Protein AF-A0A523HA60-F1 (afdb_monomer_lite)

Foldseek 3Di:
DDPDPPDPDPPDDDDLVVLVVVLVVQLQVQLVVCCVPVVDHSVVSNVVSCCQCPPVHPNSRDDDDPVVVVVVVCVVVVVVVVVVVVVDDVVVCVVCVVVVVVVVCVVVVVVVVVVVVVVVD

Sequence (121 aa):
MTWPTYIPLWPLSFSPTLWFALTLVIAVLLGEGLVRYLKLPRIVGYFCTGLLLGPAGLGMIPELPAVEWRLVVELALGILLFELGCKVNLRWLKANPWIAYTSLLEAGATFAALFGLLMWF

Radius of gyration: 22.1 Å; chains: 1; bounding box: 37×36×73 Å

pLDDT: mean 88.26, std 10.16, range [45.91, 97.88]

Secondary structure (DSSP, 8-state):
----TTSPPSS----HHHHHHHHHHHHHHHHHHHHHHH---HHHHHHHHHHHHSTTTT--S----HHHHHHHHHHHHHHHHHHHHHHS-HHHHHH-HHHHHHHHHHHHHHHHHHHHHHHH-

Structure (mmCIF, N/CA/C/O backbone):
data_AF-A0A523HA60-F1
#
_entry.id   AF-A0A523HA60-F1
#
loop_
_atom_site.group_PDB
_atom_site.id
_atom_site.type_symbol
_atom_site.label_atom_id
_atom_site.label_alt_id
_atom_site.label_comp_id
_atom_site.label_asym_id
_atom_site.label_entity_id
_atom_site.label_seq_id
_atom_site.pdbx_PDB_ins_code
_atom_site.Cartn_x
_atom_site.Cartn_y
_atom_site.Cartn_z
_atom_site.occupancy
_atom_site.B_iso_or_equiv
_atom_site.auth_seq_id
_atom_site.auth_comp_id
_atom_site.auth_asym_id
_atom_site.auth_atom_id
_atom_site.pdbx_PDB_model_num
ATOM 1 N N . MET A 1 1 ? 9.403 20.032 -51.380 1.00 45.91 1 MET A N 1
ATOM 2 C CA . MET A 1 1 ? 8.498 19.009 -50.815 1.00 45.91 1 MET A CA 1
ATOM 3 C C . MET A 1 1 ? 8.944 18.736 -49.390 1.00 45.91 1 MET A C 1
ATOM 5 O O . MET A 1 1 ? 9.912 18.017 -49.184 1.00 45.91 1 MET A O 1
ATOM 9 N N . THR A 1 2 ? 8.337 19.421 -48.423 1.00 60.81 2 THR A N 1
ATOM 10 C CA . THR A 1 2 ? 8.631 19.250 -46.995 1.00 60.81 2 THR A CA 1
ATOM 11 C C . THR A 1 2 ? 7.946 17.976 -46.524 1.00 60.81 2 THR A C 1
ATOM 13 O O . THR A 1 2 ? 6.719 17.898 -46.540 1.00 60.81 2 THR A O 1
ATOM 16 N N . TRP A 1 3 ? 8.736 16.961 -46.184 1.00 60.19 3 TRP A N 1
ATOM 17 C CA . TRP A 1 3 ? 8.224 15.712 -45.634 1.00 60.19 3 TRP A CA 1
ATOM 18 C C . TRP A 1 3 ? 7.364 15.987 -44.385 1.00 60.19 3 TRP A C 1
ATOM 20 O O . TRP A 1 3 ? 7.741 16.832 -43.573 1.00 60.19 3 TRP A O 1
ATOM 30 N N . PRO A 1 4 ? 6.210 15.320 -44.231 1.00 66.25 4 PRO A N 1
ATOM 31 C CA . PRO A 1 4 ? 5.325 15.522 -43.092 1.00 66.25 4 PRO A CA 1
ATOM 32 C C . PRO A 1 4 ? 5.969 15.082 -41.765 1.00 66.25 4 PRO A C 1
ATOM 34 O O . PRO A 1 4 ? 6.226 13.902 -41.543 1.00 66.25 4 PRO A O 1
ATOM 37 N N . THR A 1 5 ? 6.193 16.036 -40.860 1.00 64.12 5 THR A N 1
ATOM 38 C CA . THR A 1 5 ? 6.895 15.897 -39.565 1.00 64.12 5 THR A CA 1
ATOM 39 C C . THR A 1 5 ? 6.106 15.145 -38.474 1.00 64.12 5 THR A C 1
ATOM 41 O O . THR A 1 5 ? 6.462 15.213 -37.303 1.00 64.12 5 THR A O 1
ATOM 44 N N . TYR A 1 6 ? 5.016 14.451 -38.816 1.00 66.62 6 TYR A N 1
ATOM 45 C CA . TYR A 1 6 ? 4.132 13.770 -37.849 1.00 66.62 6 TYR A CA 1
ATOM 46 C C . TYR A 1 6 ? 4.409 12.268 -37.711 1.00 66.62 6 TYR A C 1
ATOM 48 O O . TYR A 1 6 ? 3.799 11.607 -36.873 1.00 66.62 6 TYR A O 1
ATOM 56 N N . ILE A 1 7 ? 5.302 11.713 -38.532 1.00 69.06 7 ILE A N 1
ATOM 57 C CA . ILE A 1 7 ? 5.644 10.292 -38.483 1.00 69.06 7 ILE A CA 1
ATOM 58 C C . ILE A 1 7 ? 6.840 10.137 -37.535 1.00 69.06 7 ILE A C 1
ATOM 60 O O . ILE A 1 7 ? 7.901 10.694 -37.831 1.00 69.06 7 ILE A O 1
ATOM 64 N N . PRO A 1 8 ? 6.709 9.429 -36.399 1.00 67.50 8 PRO A N 1
ATOM 65 C CA . PRO A 1 8 ? 7.854 9.162 -35.539 1.00 67.50 8 PRO A CA 1
ATOM 66 C C . PRO A 1 8 ? 8.914 8.390 -36.333 1.00 67.50 8 PRO A C 1
ATOM 68 O O . PRO A 1 8 ? 8.630 7.352 -36.934 1.00 67.50 8 PRO A O 1
ATOM 71 N N . LEU A 1 9 ? 10.132 8.934 -36.365 1.00 71.00 9 LEU A N 1
ATOM 72 C CA . LEU A 1 9 ? 11.281 8.301 -37.001 1.00 71.00 9 LEU A CA 1
ATOM 73 C C . LEU A 1 9 ? 11.589 7.001 -36.256 1.00 71.00 9 LEU A C 1
ATOM 75 O O . LEU A 1 9 ? 11.679 6.983 -35.033 1.00 71.00 9 LEU A O 1
ATOM 79 N N . TRP A 1 10 ? 11.721 5.909 -37.001 1.00 64.75 10 TRP A N 1
ATOM 80 C CA . TRP A 1 10 ? 12.123 4.622 -36.450 1.00 64.75 10 TRP A CA 1
ATOM 81 C C . TRP A 1 10 ? 13.517 4.736 -35.800 1.00 64.75 10 TRP A C 1
ATOM 83 O O . TRP A 1 10 ? 14.426 5.248 -36.459 1.00 64.75 10 TRP A O 1
ATOM 93 N N . PRO A 1 11 ? 13.735 4.248 -34.563 1.00 68.19 11 PRO A N 1
ATOM 94 C CA . PRO A 1 11 ? 12.828 3.452 -33.735 1.00 68.19 11 PRO A CA 1
ATOM 95 C C . PRO A 1 11 ? 11.810 4.298 -32.952 1.00 68.19 11 PRO A C 1
ATOM 97 O O . PRO A 1 11 ? 12.133 5.357 -32.423 1.00 68.19 11 PRO A O 1
ATOM 100 N N . LEU A 1 12 ? 10.580 3.781 -32.842 1.00 69.06 12 LEU A N 1
ATOM 101 C CA . LEU A 1 12 ? 9.486 4.377 -32.067 1.00 69.06 12 LEU A CA 1
ATOM 102 C C . LEU A 1 12 ? 9.926 4.620 -30.613 1.00 69.06 12 LEU A C 1
ATOM 104 O O . LEU A 1 12 ? 10.031 3.682 -29.824 1.00 69.06 12 LEU A O 1
ATOM 108 N N . SER A 1 13 ? 10.173 5.877 -30.246 1.00 68.06 13 SER A N 1
ATOM 109 C CA . SER A 1 13 ? 10.420 6.273 -28.862 1.00 68.06 13 SER A CA 1
ATOM 110 C C . SER A 1 13 ? 9.081 6.486 -28.152 1.00 68.06 13 SER A C 1
ATOM 112 O O . SER A 1 13 ? 8.378 7.474 -28.360 1.00 68.06 13 SER A O 1
ATOM 114 N N . PHE A 1 14 ? 8.681 5.522 -27.324 1.00 71.88 14 PHE A N 1
ATOM 115 C CA . PHE A 1 14 ? 7.476 5.653 -26.508 1.00 71.88 14 PHE A CA 1
ATOM 116 C C . PHE A 1 14 ? 7.732 6.594 -25.331 1.00 71.88 14 PHE A C 1
ATOM 118 O O . PHE A 1 14 ? 8.731 6.459 -24.624 1.00 71.88 14 PHE A O 1
ATOM 125 N N . SER A 1 15 ? 6.822 7.543 -25.102 1.00 79.69 15 SER A N 1
ATOM 126 C CA . SER A 1 15 ? 6.916 8.424 -23.940 1.00 79.69 15 SER A CA 1
ATOM 127 C C . SER A 1 15 ? 6.692 7.628 -22.645 1.00 79.69 15 SER A C 1
ATOM 129 O O . SER A 1 15 ? 5.881 6.695 -22.629 1.00 79.69 15 SER A O 1
ATOM 131 N N . PRO A 1 16 ? 7.342 8.001 -21.527 1.00 78.25 16 PRO A N 1
ATOM 132 C CA . PRO A 1 16 ? 7.104 7.362 -20.232 1.00 78.25 16 PRO A CA 1
ATOM 133 C C . PRO A 1 16 ? 5.622 7.342 -19.833 1.00 78.25 16 PRO A C 1
ATOM 135 O O . PRO A 1 16 ? 5.124 6.363 -19.286 1.00 78.25 16 PRO A O 1
ATOM 138 N N . THR A 1 17 ? 4.882 8.394 -20.191 1.00 82.31 17 THR A N 1
ATOM 139 C CA . THR A 1 17 ? 3.437 8.522 -19.962 1.00 82.31 17 THR A CA 1
ATOM 140 C C . THR A 1 17 ? 2.620 7.418 -20.638 1.00 82.31 17 THR A C 1
ATOM 142 O O . THR A 1 17 ? 1.621 6.969 -20.075 1.00 82.31 17 THR A O 1
ATOM 145 N N . LEU A 1 18 ? 3.033 6.947 -21.820 1.00 86.00 18 LEU A N 1
ATOM 146 C CA . LEU A 1 18 ? 2.346 5.850 -22.502 1.00 86.00 18 LEU A CA 1
ATOM 147 C C . LEU A 1 18 ? 2.484 4.542 -21.717 1.00 86.00 18 LEU A C 1
ATOM 149 O O . LEU A 1 18 ? 1.500 3.825 -21.552 1.00 86.00 18 LEU A O 1
ATOM 153 N N . TRP A 1 19 ? 3.678 4.257 -21.193 1.00 85.00 19 TRP A N 1
ATOM 154 C CA . TRP A 1 19 ? 3.926 3.073 -20.367 1.00 85.00 19 TRP A CA 1
ATOM 155 C C . TRP A 1 19 ? 3.088 3.074 -19.091 1.00 85.00 19 TRP A C 1
ATOM 157 O O . TRP A 1 19 ? 2.539 2.039 -18.712 1.00 85.00 19 T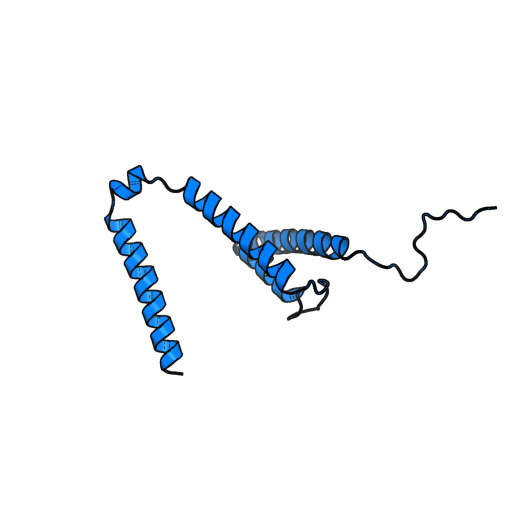RP A O 1
ATOM 167 N N . PHE A 1 20 ? 2.908 4.242 -18.475 1.00 85.19 20 PHE A N 1
ATOM 168 C CA . PHE A 1 20 ? 1.990 4.413 -17.353 1.00 85.19 20 PHE A CA 1
ATOM 169 C C . PHE A 1 20 ? 0.537 4.128 -17.721 1.00 85.19 20 PHE A C 1
ATOM 171 O O . PHE A 1 20 ? -0.127 3.345 -17.041 1.00 85.19 20 PHE A O 1
ATOM 178 N N . ALA A 1 21 ? 0.043 4.736 -18.801 1.00 89.69 21 ALA A N 1
ATOM 179 C CA . ALA A 1 21 ? -1.325 4.520 -19.256 1.00 89.69 21 ALA A CA 1
ATOM 180 C C . ALA A 1 21 ? -1.571 3.038 -19.579 1.00 89.69 21 ALA A C 1
ATOM 182 O O . ALA A 1 21 ? -2.569 2.464 -19.144 1.00 89.69 21 ALA A O 1
ATOM 183 N N . LEU A 1 22 ? -0.626 2.396 -20.269 1.00 90.88 22 LEU A N 1
ATOM 184 C CA . LEU A 1 22 ? -0.689 0.974 -20.589 1.00 90.88 22 LEU A CA 1
ATOM 185 C C . LEU A 1 22 ? -0.690 0.111 -19.321 1.00 90.88 22 LEU A C 1
ATOM 187 O O . LEU A 1 22 ? -1.503 -0.803 -19.208 1.00 90.88 22 LEU A O 1
ATOM 191 N N . THR A 1 23 ? 0.162 0.435 -18.347 1.00 90.25 23 THR A N 1
ATOM 192 C CA . THR A 1 23 ? 0.215 -0.256 -17.049 1.00 90.25 23 THR A CA 1
ATOM 193 C C . THR A 1 23 ? -1.126 -0.175 -16.323 1.00 90.25 23 THR A C 1
ATOM 195 O O . THR A 1 23 ? -1.608 -1.191 -15.826 1.00 90.25 23 THR A O 1
ATOM 198 N N . LEU A 1 24 ? -1.773 0.995 -16.306 1.00 91.69 24 LEU A N 1
ATOM 199 C CA . LEU A 1 24 ? -3.101 1.160 -15.705 1.00 91.69 24 LEU A CA 1
ATOM 200 C C . LEU A 1 24 ? -4.167 0.327 -16.426 1.00 91.69 24 LEU A C 1
ATOM 202 O O . LEU A 1 24 ? -4.978 -0.328 -15.772 1.00 91.69 24 LEU A O 1
ATOM 206 N N . VAL A 1 25 ? -4.151 0.304 -17.761 1.00 94.75 25 VAL A N 1
ATOM 207 C CA . VAL A 1 25 ? -5.081 -0.521 -18.549 1.00 94.75 25 VAL A CA 1
ATOM 208 C C . VAL A 1 25 ? -4.873 -2.005 -18.249 1.00 94.75 25 VAL A C 1
ATOM 210 O O . VAL A 1 25 ? -5.840 -2.711 -17.962 1.00 94.75 25 VAL A O 1
ATOM 213 N N . ILE A 1 26 ? -3.623 -2.475 -18.249 1.00 94.44 26 ILE A N 1
ATOM 214 C CA . ILE A 1 26 ? -3.287 -3.863 -17.913 1.00 94.44 26 ILE A CA 1
ATOM 215 C C . ILE A 1 26 ? -3.738 -4.188 -16.486 1.00 94.44 26 ILE A C 1
ATOM 217 O O . ILE A 1 26 ? -4.315 -5.251 -16.267 1.00 94.44 26 ILE A O 1
ATOM 221 N N . ALA A 1 27 ? -3.559 -3.266 -15.537 1.00 94.19 27 ALA A N 1
ATOM 222 C CA . ALA A 1 27 ? -3.978 -3.460 -14.154 1.00 94.19 27 ALA A CA 1
ATOM 223 C C . ALA A 1 27 ? -5.489 -3.670 -14.039 1.00 94.19 27 ALA A C 1
ATOM 225 O O . ALA A 1 27 ? -5.935 -4.579 -13.337 1.00 94.19 27 ALA A O 1
ATOM 226 N N . VAL A 1 28 ? -6.281 -2.885 -14.771 1.00 95.06 28 VAL A N 1
ATOM 227 C CA . VAL A 1 28 ? -7.739 -3.045 -14.821 1.00 95.06 28 VAL A CA 1
ATOM 228 C C . VAL A 1 28 ? -8.129 -4.374 -15.465 1.00 95.06 28 VAL A C 1
ATOM 230 O O . VAL A 1 28 ? -8.960 -5.092 -14.908 1.00 95.06 28 VAL A O 1
ATOM 233 N N . LEU A 1 29 ? -7.515 -4.737 -16.593 1.00 94.94 29 LEU A N 1
ATOM 234 C CA . LEU A 1 29 ? -7.813 -5.989 -17.296 1.00 94.94 29 LEU A CA 1
ATOM 235 C C . LEU A 1 29 ? -7.459 -7.222 -16.457 1.00 94.94 29 LEU A C 1
ATOM 237 O O . LEU A 1 29 ? -8.271 -8.141 -16.348 1.00 94.94 29 LEU A O 1
ATOM 241 N N . LEU A 1 30 ? -6.280 -7.233 -15.829 1.00 94.06 30 LEU A N 1
ATOM 242 C CA . LEU A 1 30 ? -5.866 -8.307 -14.929 1.00 94.06 30 LEU A CA 1
ATOM 243 C C . LEU A 1 30 ? -6.738 -8.345 -13.674 1.00 94.06 30 LEU A C 1
ATOM 245 O O . LEU A 1 30 ? -7.154 -9.425 -13.265 1.00 94.06 30 LEU A O 1
ATOM 249 N N . GLY A 1 31 ? -7.076 -7.192 -13.094 1.00 92.88 31 GLY A N 1
ATOM 250 C CA . GLY A 1 31 ? -8.002 -7.105 -11.966 1.00 92.88 31 GLY A CA 1
ATOM 251 C C . GLY A 1 31 ? -9.375 -7.703 -12.283 1.00 92.88 31 GLY A C 1
ATOM 252 O O . GLY A 1 31 ? -9.877 -8.523 -11.515 1.00 92.88 31 GLY A O 1
ATOM 253 N N . GLU A 1 32 ? -9.962 -7.354 -13.429 1.00 94.25 32 GLU A N 1
ATOM 254 C CA . GLU A 1 32 ? -11.246 -7.908 -13.876 1.00 94.25 32 GLU A CA 1
ATOM 255 C C . GLU A 1 32 ? -11.141 -9.405 -14.195 1.00 94.25 32 GLU A C 1
ATOM 257 O O . GLU A 1 32 ? -12.013 -10.188 -13.815 1.00 94.25 32 GLU A O 1
ATOM 262 N N . GLY A 1 33 ? -10.051 -9.825 -14.844 1.00 93.25 33 GLY A N 1
ATOM 263 C CA . GLY A 1 33 ? -9.780 -11.231 -15.129 1.00 93.25 33 GLY A CA 1
ATOM 264 C C . GLY A 1 33 ? -9.685 -12.066 -13.852 1.00 93.25 33 GLY A C 1
ATOM 265 O O . GLY A 1 33 ? -10.334 -13.104 -13.740 1.00 93.25 33 GLY A O 1
ATOM 266 N N . LEU A 1 34 ? -8.945 -11.593 -12.850 1.00 92.62 34 LEU A N 1
ATOM 267 C CA . LEU A 1 34 ? -8.788 -12.294 -11.574 1.00 92.62 34 LEU A CA 1
ATOM 268 C C . LEU A 1 34 ? -10.102 -12.383 -10.795 1.00 92.62 34 LEU A C 1
ATOM 270 O O . LEU A 1 34 ? -10.395 -13.434 -10.221 1.00 92.62 34 LEU A O 1
ATOM 274 N N . VAL A 1 35 ? -10.932 -11.338 -10.825 1.00 94.69 35 VAL A N 1
ATOM 275 C CA . VAL A 1 35 ? -12.284 -11.408 -10.249 1.00 94.69 35 VAL A CA 1
ATOM 276 C C . VAL A 1 35 ? -13.127 -12.444 -10.982 1.00 94.69 35 VAL A C 1
ATOM 278 O O . VAL A 1 35 ? -13.752 -13.294 -10.347 1.00 94.69 35 VAL A O 1
ATOM 281 N N . ARG A 1 36 ? -13.156 -12.390 -12.316 1.00 92.69 36 ARG A N 1
ATOM 282 C CA . ARG A 1 36 ? -14.058 -13.216 -13.123 1.00 92.69 36 ARG A CA 1
ATOM 283 C C . ARG A 1 36 ? -13.690 -14.696 -13.092 1.00 92.69 36 ARG A C 1
ATOM 285 O O . ARG A 1 36 ? -14.587 -15.533 -13.032 1.00 92.69 36 ARG A O 1
ATOM 292 N N . TYR A 1 37 ? -12.400 -15.015 -13.145 1.00 94.62 37 TYR A N 1
ATOM 293 C CA . TYR A 1 37 ? -11.927 -16.394 -13.266 1.00 94.62 37 TYR A CA 1
ATOM 294 C C . TYR A 1 37 ? -11.516 -17.011 -11.928 1.00 94.62 37 TYR A C 1
ATOM 296 O O . TYR A 1 37 ? -11.790 -18.186 -11.703 1.00 94.62 37 TYR A O 1
ATOM 304 N N . LEU A 1 38 ? -10.894 -16.240 -11.029 1.00 92.69 38 LEU A N 1
ATOM 305 C CA . LEU A 1 38 ? -10.368 -16.752 -9.755 1.00 92.69 38 LEU A CA 1
ATOM 306 C C . LEU A 1 38 ? -11.180 -16.304 -8.531 1.00 92.69 38 LEU A C 1
ATOM 308 O O . LEU A 1 38 ? -10.887 -16.749 -7.425 1.00 92.69 38 LEU A O 1
ATOM 312 N N . LYS A 1 39 ? -12.195 -15.441 -8.704 1.00 93.00 39 LYS A N 1
ATOM 313 C CA . LYS A 1 39 ? -12.983 -14.836 -7.608 1.00 93.00 39 LYS A CA 1
ATOM 314 C C . LYS A 1 39 ? -12.119 -14.088 -6.582 1.00 93.00 39 LYS A C 1
ATOM 316 O O . LYS A 1 39 ? -12.515 -13.935 -5.428 1.00 93.00 39 LYS A O 1
ATOM 321 N N . LEU A 1 40 ? -10.945 -13.613 -7.001 1.00 92.31 40 LEU A N 1
ATOM 322 C CA . LEU A 1 40 ? -10.045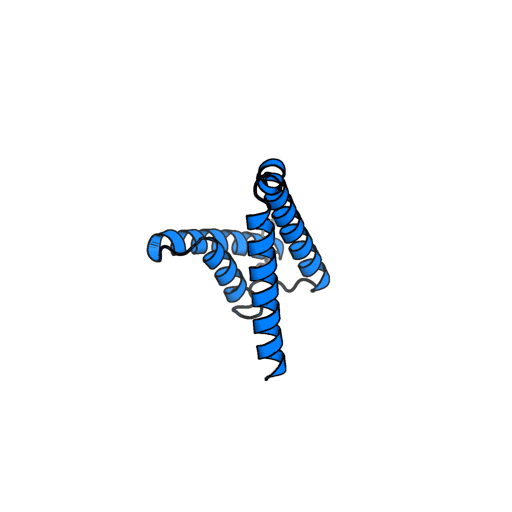 -12.835 -6.153 1.00 92.31 40 LEU A CA 1
ATOM 323 C C . LEU A 1 40 ? -10.444 -11.350 -6.141 1.00 92.31 40 LEU A C 1
ATOM 325 O O . LEU A 1 40 ? -10.983 -10.857 -7.132 1.00 92.31 40 LEU A O 1
ATOM 329 N N . PRO A 1 41 ? -10.161 -10.604 -5.057 1.00 93.00 41 PRO A N 1
ATOM 330 C CA . PRO A 1 41 ? -10.391 -9.161 -5.016 1.00 93.00 41 PRO A CA 1
ATOM 331 C C . PRO A 1 41 ? -9.608 -8.414 -6.110 1.00 93.00 41 PRO A C 1
ATOM 333 O O . PRO A 1 41 ? -8.426 -8.685 -6.314 1.00 93.00 41 PRO A O 1
ATOM 336 N N . ARG A 1 42 ? -10.221 -7.403 -6.753 1.00 92.44 42 ARG A N 1
ATOM 337 C CA . ARG A 1 42 ? -9.584 -6.586 -7.821 1.00 92.44 42 ARG A CA 1
ATOM 338 C C . ARG A 1 42 ? -8.218 -6.029 -7.428 1.00 92.44 42 ARG A C 1
ATOM 340 O O . ARG A 1 42 ? -7.311 -5.986 -8.251 1.00 92.44 42 ARG A O 1
ATOM 347 N N . ILE A 1 43 ? -8.079 -5.634 -6.160 1.00 92.69 43 ILE A N 1
ATOM 348 C CA . ILE A 1 43 ? -6.849 -5.054 -5.613 1.00 92.69 43 ILE A CA 1
ATOM 349 C C . ILE A 1 43 ? -5.642 -5.988 -5.780 1.00 92.69 43 ILE A C 1
ATOM 351 O O . ILE A 1 43 ? -4.543 -5.512 -6.050 1.00 92.69 43 ILE A O 1
ATOM 355 N N . VAL A 1 44 ? -5.852 -7.309 -5.724 1.00 94.00 44 VAL A N 1
ATOM 356 C CA . VAL A 1 44 ? -4.797 -8.305 -5.961 1.00 94.00 44 VAL A CA 1
ATOM 357 C C . VAL A 1 44 ? -4.250 -8.169 -7.380 1.00 94.00 44 VAL A C 1
ATOM 359 O O . VAL A 1 44 ? -3.040 -8.166 -7.568 1.00 94.00 44 VAL A O 1
ATOM 362 N N . GLY A 1 45 ? -5.117 -7.965 -8.375 1.00 92.31 45 GLY A N 1
ATOM 363 C CA . GLY A 1 45 ? -4.688 -7.766 -9.759 1.00 92.31 45 GLY A CA 1
ATOM 364 C C . GLY A 1 45 ? -3.876 -6.503 -9.976 1.00 92.31 45 GLY A C 1
ATOM 365 O O . GLY A 1 45 ? -2.895 -6.534 -10.718 1.00 92.31 45 GLY A O 1
ATOM 366 N N . TYR A 1 46 ? -4.222 -5.418 -9.287 1.00 92.38 46 TYR A N 1
ATOM 367 C CA . TYR A 1 46 ? -3.450 -4.177 -9.352 1.00 92.38 46 TYR A CA 1
ATOM 368 C C . TYR A 1 46 ? -2.040 -4.378 -8.784 1.00 92.38 46 TYR A C 1
ATOM 370 O O . TYR A 1 46 ? -1.061 -4.018 -9.440 1.00 92.38 46 TYR A O 1
ATOM 378 N N . PHE A 1 47 ? -1.925 -5.041 -7.627 1.00 92.75 47 PHE A N 1
ATOM 379 C CA . PHE A 1 47 ? -0.630 -5.388 -7.034 1.00 92.75 47 PHE A CA 1
ATOM 380 C C . PHE A 1 47 ? 0.187 -6.333 -7.920 1.00 92.75 47 PHE A C 1
ATOM 382 O O . PHE A 1 47 ? 1.359 -6.062 -8.174 1.00 92.75 47 PHE A O 1
ATOM 389 N N . CYS A 1 48 ? -0.420 -7.403 -8.441 1.00 93.06 48 CYS A N 1
ATOM 390 C CA . CYS A 1 48 ? 0.257 -8.335 -9.345 1.00 93.06 48 CYS A CA 1
ATOM 391 C C . CYS A 1 48 ? 0.762 -7.633 -10.607 1.00 93.06 48 CYS A C 1
ATOM 393 O O . CYS A 1 48 ? 1.871 -7.903 -11.051 1.00 93.06 48 CYS A O 1
ATOM 395 N N . THR A 1 49 ? -0.014 -6.703 -11.163 1.00 93.19 49 THR A N 1
ATOM 396 C CA . THR A 1 49 ? 0.403 -5.938 -12.344 1.00 93.19 49 THR A CA 1
ATOM 397 C C . THR A 1 49 ? 1.624 -5.075 -12.046 1.00 93.19 49 THR A C 1
ATOM 399 O O . THR A 1 49 ? 2.577 -5.090 -12.819 1.00 93.19 49 THR A O 1
ATOM 402 N N . GLY A 1 50 ? 1.630 -4.372 -10.909 1.00 90.31 50 GLY A N 1
ATOM 403 C CA . GLY A 1 50 ? 2.786 -3.586 -10.473 1.00 90.31 50 GLY A CA 1
ATOM 404 C C . GLY A 1 50 ? 4.026 -4.446 -10.216 1.00 90.31 50 GLY A C 1
ATOM 405 O O . GLY A 1 50 ? 5.122 -4.061 -10.608 1.00 90.31 50 GLY A O 1
ATOM 406 N N . LEU A 1 51 ? 3.857 -5.634 -9.629 1.00 91.44 51 LEU A N 1
ATOM 407 C CA . LEU A 1 51 ? 4.954 -6.580 -9.408 1.00 91.44 51 LEU A CA 1
ATOM 408 C C . LEU A 1 51 ? 5.516 -7.131 -10.729 1.00 91.44 51 LEU A C 1
ATOM 410 O O . LEU A 1 51 ? 6.728 -7.236 -10.880 1.00 91.44 51 LEU A O 1
ATOM 414 N N . LEU A 1 52 ? 4.640 -7.462 -11.683 1.00 92.31 52 LEU A N 1
ATOM 415 C CA . LEU A 1 52 ? 5.022 -8.028 -12.978 1.00 92.31 52 LEU A CA 1
ATOM 416 C C . LEU A 1 52 ? 5.639 -6.993 -13.921 1.00 92.31 52 LEU A C 1
ATOM 418 O O . LEU A 1 52 ? 6.582 -7.323 -14.630 1.00 92.31 52 LEU A O 1
ATOM 422 N N . LEU A 1 53 ? 5.116 -5.768 -13.969 1.00 90.62 53 LEU A N 1
ATOM 423 C CA . LEU A 1 53 ? 5.587 -4.731 -14.898 1.00 90.62 53 LEU A CA 1
ATOM 424 C C . LEU A 1 53 ? 6.654 -3.815 -14.289 1.00 90.62 53 LEU A C 1
ATOM 426 O O . LEU A 1 53 ? 7.395 -3.166 -15.028 1.00 90.62 53 LEU A O 1
ATOM 430 N N . GLY A 1 54 ? 6.736 -3.766 -12.961 1.00 87.38 54 GLY A N 1
ATOM 431 C CA . GLY A 1 54 ? 7.725 -2.990 -12.228 1.00 87.38 54 GLY A CA 1
ATOM 432 C C . GLY A 1 54 ? 9.144 -3.564 -12.308 1.00 87.38 54 GLY A C 1
ATOM 433 O O . GLY A 1 54 ? 9.383 -4.581 -12.966 1.00 87.38 54 GLY A O 1
ATOM 434 N N . PRO A 1 55 ? 10.101 -2.930 -11.609 1.00 83.19 55 PRO A N 1
ATOM 435 C CA . PRO A 1 55 ? 11.524 -3.271 -11.692 1.00 83.19 55 PRO A CA 1
ATOM 436 C C . PRO A 1 55 ? 11.854 -4.678 -11.171 1.00 83.19 55 PRO A C 1
ATOM 438 O O . PRO A 1 55 ? 12.817 -5.283 -11.620 1.00 83.19 55 PRO A O 1
ATOM 441 N N . ALA A 1 56 ? 11.045 -5.225 -10.256 1.00 84.00 56 ALA A N 1
ATOM 442 C CA . ALA A 1 56 ? 11.197 -6.600 -9.771 1.00 84.00 56 ALA A CA 1
ATOM 443 C C . ALA A 1 56 ? 10.706 -7.667 -10.774 1.00 84.00 56 ALA A C 1
ATOM 445 O O . ALA A 1 56 ? 10.971 -8.851 -10.576 1.00 84.00 56 ALA A O 1
ATOM 446 N N . GLY A 1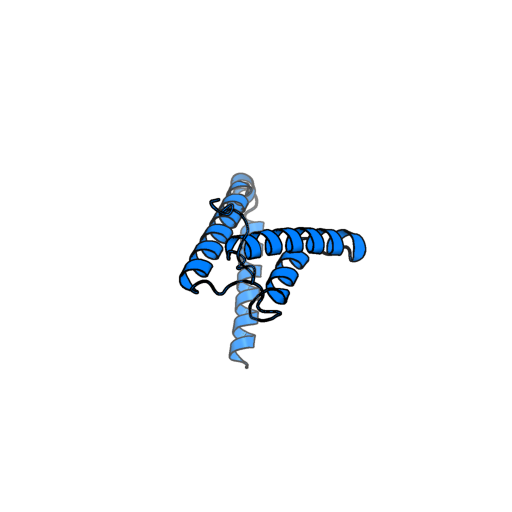 57 ? 9.968 -7.261 -11.811 1.00 87.62 57 GLY A N 1
ATOM 447 C CA . GLY A 1 57 ? 9.423 -8.135 -12.844 1.00 87.62 57 GLY A CA 1
ATOM 448 C C . GLY A 1 57 ? 10.089 -7.894 -14.197 1.00 87.62 57 GLY A C 1
ATOM 449 O O . GLY A 1 57 ? 11.272 -8.161 -14.381 1.00 87.62 57 GLY A O 1
ATOM 450 N N . LEU A 1 58 ? 9.309 -7.412 -15.163 1.00 86.38 58 LEU A N 1
ATOM 451 C CA . LEU A 1 58 ? 9.728 -7.196 -16.549 1.00 86.38 58 LEU A CA 1
ATOM 452 C C . LEU A 1 58 ? 10.439 -5.851 -16.778 1.00 86.38 58 LEU A C 1
ATOM 454 O O . LEU A 1 58 ? 10.953 -5.637 -17.873 1.00 86.38 58 LEU A O 1
ATOM 458 N N . GLY A 1 59 ? 10.437 -4.935 -15.800 1.00 82.75 59 GLY A N 1
ATOM 459 C CA . GLY A 1 59 ? 11.093 -3.626 -15.925 1.00 82.75 59 GLY A CA 1
ATOM 460 C C . GLY A 1 59 ? 10.521 -2.746 -17.045 1.00 82.75 59 GLY A C 1
ATOM 461 O O . GLY A 1 59 ? 11.239 -1.938 -17.624 1.00 82.75 59 GLY A O 1
ATOM 462 N N . MET A 1 60 ? 9.241 -2.920 -17.393 1.00 81.88 60 MET A N 1
ATOM 463 C CA . MET A 1 60 ? 8.591 -2.171 -18.480 1.00 81.88 60 MET A CA 1
ATOM 464 C C . MET A 1 60 ? 8.171 -0.761 -18.051 1.00 81.88 60 MET A C 1
ATOM 466 O O . MET A 1 60 ? 7.959 0.106 -18.897 1.00 81.88 60 MET A O 1
ATOM 470 N N . ILE A 1 61 ? 8.021 -0.534 -16.744 1.00 79.50 61 ILE A N 1
ATOM 471 C CA . ILE A 1 61 ? 7.724 0.785 -16.188 1.00 79.50 61 ILE A CA 1
ATOM 472 C C . ILE A 1 61 ? 9.032 1.592 -16.141 1.00 79.50 61 ILE A C 1
ATOM 474 O O . ILE A 1 61 ? 9.979 1.145 -15.493 1.00 79.50 61 ILE A O 1
ATOM 478 N N . PRO A 1 62 ? 9.094 2.774 -16.785 1.00 73.69 62 PRO A N 1
ATOM 479 C CA . PRO A 1 62 ? 10.261 3.645 -16.731 1.00 73.69 62 PRO A CA 1
ATOM 480 C C . PRO A 1 62 ? 10.660 3.953 -15.288 1.00 73.69 62 PRO A C 1
ATOM 482 O O . PRO A 1 62 ? 9.800 4.220 -14.447 1.00 73.69 62 PRO A O 1
ATOM 485 N N . GLU A 1 63 ? 11.958 3.951 -15.000 1.00 70.38 63 GLU A N 1
ATOM 486 C CA . GLU A 1 63 ? 12.456 4.331 -13.682 1.00 70.38 63 GLU A CA 1
ATOM 487 C C . GLU A 1 63 ? 12.277 5.838 -13.476 1.00 70.38 63 GLU A C 1
ATOM 489 O O . GLU A 1 63 ? 13.001 6.653 -14.046 1.00 70.38 63 GLU A O 1
ATOM 494 N N . LEU A 1 64 ? 11.291 6.223 -12.665 1.00 74.31 64 LEU A N 1
ATOM 495 C CA . LEU A 1 64 ? 11.256 7.565 -12.094 1.00 74.31 64 LEU A CA 1
ATOM 496 C C . LEU A 1 64 ? 12.179 7.609 -10.879 1.00 74.31 64 LEU A C 1
ATOM 498 O O . LEU A 1 64 ? 12.311 6.603 -10.169 1.00 74.31 64 LEU A O 1
ATOM 502 N N . PRO A 1 65 ? 12.772 8.777 -10.583 1.00 80.44 65 PRO A N 1
ATOM 503 C CA . PRO A 1 65 ? 13.462 8.996 -9.325 1.00 80.44 65 PRO A CA 1
ATOM 504 C C . PRO A 1 65 ? 12.595 8.538 -8.147 1.00 80.44 65 PRO A C 1
ATOM 506 O O . PRO A 1 65 ? 11.409 8.861 -8.070 1.00 80.44 65 PRO A O 1
ATOM 509 N N . ALA A 1 66 ? 13.188 7.815 -7.193 1.00 80.88 66 ALA A N 1
ATOM 510 C CA . ALA A 1 66 ? 12.469 7.282 -6.030 1.00 80.88 66 ALA A CA 1
ATOM 511 C C . ALA A 1 66 ? 11.677 8.360 -5.258 1.00 80.88 66 ALA A C 1
ATOM 513 O O . ALA A 1 66 ? 10.631 8.078 -4.677 1.00 80.88 66 ALA A O 1
ATOM 514 N N . VAL A 1 67 ? 12.156 9.607 -5.293 1.00 86.19 67 VAL A N 1
ATOM 515 C CA . VAL A 1 67 ? 11.493 10.777 -4.700 1.00 86.19 67 VAL A CA 1
ATOM 516 C C . VAL A 1 67 ? 10.135 11.062 -5.351 1.00 86.19 67 VAL A C 1
ATOM 518 O O . VAL A 1 67 ? 9.164 11.328 -4.645 1.00 86.19 67 VAL A O 1
ATOM 521 N N . GLU A 1 68 ? 10.039 10.970 -6.677 1.00 85.56 68 GLU A N 1
ATOM 522 C CA . GLU A 1 68 ? 8.797 11.227 -7.416 1.00 85.56 68 GLU A CA 1
ATOM 523 C C . GLU A 1 68 ? 7.770 10.120 -7.160 1.00 85.56 68 GLU A C 1
ATOM 525 O O . GLU A 1 68 ? 6.605 10.402 -6.874 1.00 85.56 68 GLU A O 1
ATOM 530 N N . TRP A 1 69 ? 8.213 8.858 -7.151 1.00 84.69 69 TRP A N 1
ATOM 531 C CA . TRP A 1 69 ? 7.363 7.724 -6.781 1.00 84.69 69 TRP A CA 1
ATOM 532 C C . TRP A 1 69 ? 6.822 7.836 -5.358 1.00 84.69 69 TRP A C 1
ATOM 534 O O . TRP A 1 69 ? 5.639 7.580 -5.126 1.00 84.69 69 TRP A O 1
ATOM 544 N N . ARG A 1 70 ? 7.670 8.245 -4.406 1.00 90.12 70 ARG A N 1
ATOM 545 C CA . ARG A 1 70 ? 7.275 8.443 -3.008 1.00 90.12 70 ARG A CA 1
ATOM 546 C C . ARG A 1 70 ? 6.164 9.479 -2.895 1.00 90.12 70 ARG A C 1
ATOM 548 O O . ARG A 1 70 ? 5.173 9.198 -2.232 1.00 90.12 70 ARG A O 1
ATOM 555 N N . LEU A 1 71 ? 6.282 10.610 -3.593 1.00 92.62 71 LEU A N 1
ATOM 556 C CA . LEU A 1 71 ? 5.240 11.638 -3.618 1.00 92.62 71 LEU A CA 1
ATOM 557 C C . LEU A 1 71 ? 3.903 11.072 -4.122 1.00 92.62 71 LEU A C 1
ATOM 559 O O . LEU A 1 71 ? 2.866 11.293 -3.501 1.00 92.62 71 LEU A O 1
ATOM 563 N N . VAL A 1 72 ? 3.916 10.319 -5.227 1.00 90.31 72 VAL A N 1
ATOM 564 C CA . VAL A 1 72 ? 2.698 9.722 -5.802 1.00 90.31 72 VAL A CA 1
ATOM 565 C C . VAL A 1 72 ? 2.046 8.743 -4.824 1.00 90.31 72 VAL A C 1
ATOM 567 O O . VAL A 1 72 ? 0.832 8.792 -4.629 1.00 90.31 72 VAL A O 1
ATOM 570 N N . VAL A 1 73 ? 2.837 7.878 -4.183 1.00 92.00 73 VAL A N 1
ATOM 571 C CA . VAL A 1 73 ? 2.339 6.904 -3.200 1.00 92.00 73 VAL A CA 1
ATOM 572 C C . VAL A 1 73 ? 1.800 7.606 -1.954 1.00 92.00 73 VAL A C 1
ATOM 574 O O . VAL A 1 73 ? 0.718 7.260 -1.488 1.00 92.00 73 VAL A O 1
ATOM 577 N N . GLU A 1 74 ? 2.503 8.612 -1.435 1.00 95.62 74 GLU A N 1
ATOM 578 C CA . GLU A 1 74 ? 2.057 9.401 -0.282 1.00 95.62 74 GLU A CA 1
ATOM 579 C C . GLU A 1 74 ? 0.748 10.141 -0.573 1.00 95.62 74 GLU A C 1
ATOM 581 O O . GLU A 1 74 ? -0.161 10.124 0.257 1.00 95.62 74 GLU A O 1
ATOM 586 N N . LEU A 1 75 ? 0.608 10.730 -1.764 1.00 97.12 75 LEU A N 1
ATOM 587 C CA . LEU A 1 75 ? -0.633 11.372 -2.195 1.00 97.12 75 LEU A CA 1
ATOM 588 C C . LEU A 1 75 ? -1.768 10.356 -2.358 1.00 97.12 75 LEU A C 1
ATOM 590 O O . LEU A 1 75 ? -2.868 10.591 -1.862 1.00 97.12 75 LEU A O 1
ATOM 594 N N . ALA A 1 76 ? -1.514 9.218 -3.006 1.00 94.44 76 ALA A N 1
ATOM 595 C CA . ALA A 1 76 ? -2.517 8.174 -3.201 1.00 94.44 76 ALA A CA 1
ATOM 596 C C . ALA A 1 76 ? -3.005 7.594 -1.863 1.00 94.44 76 ALA A C 1
ATOM 598 O O . ALA A 1 76 ? -4.211 7.478 -1.643 1.00 94.44 76 ALA A O 1
ATOM 599 N N . LEU A 1 77 ? -2.081 7.281 -0.948 1.00 96.88 77 LEU A N 1
ATOM 600 C CA . LEU A 1 77 ? -2.407 6.810 0.399 1.00 96.88 77 LEU A CA 1
ATOM 601 C C . LEU A 1 77 ? -3.108 7.895 1.219 1.00 96.88 77 LEU A C 1
ATOM 603 O O . LEU A 1 77 ? -4.073 7.591 1.912 1.00 96.88 77 LEU A O 1
ATOM 607 N N . GLY A 1 78 ? -2.675 9.151 1.116 1.00 97.88 78 GLY A N 1
ATOM 608 C CA . GLY A 1 78 ? -3.319 10.281 1.784 1.00 97.88 78 GLY A CA 1
ATOM 609 C C . GLY A 1 78 ? -4.770 10.467 1.341 1.00 97.88 78 GLY A C 1
ATOM 610 O O . GLY A 1 78 ? -5.656 10.588 2.185 1.00 97.88 78 GLY A O 1
ATOM 611 N N . ILE A 1 79 ? -5.033 10.412 0.032 1.00 97.69 79 ILE A N 1
ATOM 612 C CA . ILE A 1 79 ? -6.390 10.483 -0.531 1.00 97.69 79 ILE A CA 1
ATOM 613 C C . ILE A 1 79 ? -7.223 9.276 -0.086 1.00 97.69 79 ILE A C 1
ATOM 615 O O . ILE A 1 79 ? -8.361 9.454 0.344 1.00 97.69 79 ILE A O 1
ATOM 619 N N . LEU A 1 80 ? -6.663 8.063 -0.132 1.00 96.50 80 LEU A N 1
ATOM 620 C CA . LEU A 1 80 ? -7.349 6.847 0.313 1.00 96.50 80 LEU A CA 1
ATOM 621 C C . LEU A 1 80 ? -7.728 6.926 1.799 1.00 96.50 80 LEU A C 1
ATOM 623 O O . LEU A 1 80 ? -8.862 6.626 2.167 1.00 96.50 80 LEU A O 1
ATOM 627 N N . LEU A 1 81 ? -6.798 7.351 2.656 1.00 96.19 81 LEU A N 1
ATOM 628 C CA . LEU A 1 81 ? -7.032 7.524 4.090 1.00 96.19 81 LEU A CA 1
ATOM 629 C C . LEU A 1 81 ? -8.051 8.626 4.370 1.00 96.19 81 LEU A C 1
ATOM 631 O O . LEU A 1 81 ? -8.886 8.466 5.259 1.00 96.19 81 LEU A O 1
ATOM 635 N N . PHE A 1 82 ? -8.018 9.716 3.604 1.00 96.94 82 PHE A N 1
ATOM 636 C CA . PHE A 1 82 ? -9.020 10.771 3.684 1.00 96.94 82 PHE A CA 1
ATOM 637 C C . PHE A 1 82 ? -10.413 10.249 3.308 1.00 96.94 82 PHE A C 1
ATOM 639 O O . PHE A 1 82 ? -11.362 10.439 4.068 1.00 96.94 82 PHE A O 1
ATOM 646 N N . GLU A 1 83 ? -10.539 9.524 2.193 1.00 96.88 83 GLU A N 1
ATOM 647 C CA . GLU A 1 83 ? -11.809 8.933 1.760 1.00 96.88 83 GLU A CA 1
ATOM 648 C C . GLU A 1 83 ? -12.349 7.937 2.797 1.00 96.88 83 GLU A C 1
ATOM 650 O O . GLU A 1 83 ? -13.538 7.964 3.133 1.00 96.88 83 GLU A O 1
ATOM 655 N N . LEU A 1 84 ? -11.478 7.085 3.342 1.00 95.19 84 LEU A N 1
ATOM 656 C CA . LEU A 1 84 ? -11.831 6.161 4.416 1.00 95.19 84 LEU A CA 1
ATOM 657 C C . LEU A 1 84 ? -12.278 6.920 5.667 1.00 95.19 84 LEU A C 1
ATOM 659 O O . LEU A 1 84 ? -13.343 6.619 6.198 1.00 95.19 84 LEU A O 1
ATOM 663 N N . GLY A 1 85 ? -11.530 7.939 6.092 1.00 93.25 85 GLY A N 1
ATOM 664 C CA . GLY A 1 85 ? -11.856 8.773 7.249 1.00 93.25 85 GLY A CA 1
ATOM 665 C C . GLY A 1 85 ? -13.207 9.47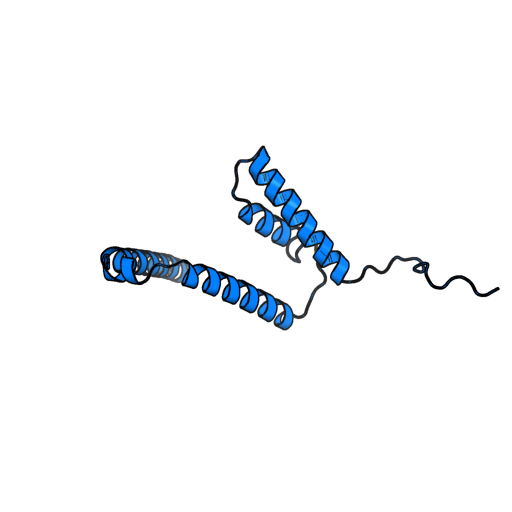8 7.116 1.00 93.25 85 GLY A C 1
ATOM 666 O O . GLY A 1 85 ? -13.993 9.474 8.062 1.00 93.25 85 GLY A O 1
ATOM 667 N N . CYS A 1 86 ? -13.530 10.001 5.930 1.00 93.62 86 CYS A N 1
ATOM 668 C CA . CYS A 1 86 ? -14.834 10.603 5.643 1.00 93.62 86 CYS A CA 1
ATOM 669 C C . CYS A 1 86 ? -15.991 9.592 5.687 1.00 93.62 86 CYS A C 1
ATOM 671 O O . CYS A 1 86 ? -17.115 9.972 6.018 1.00 93.62 86 CYS A O 1
ATOM 673 N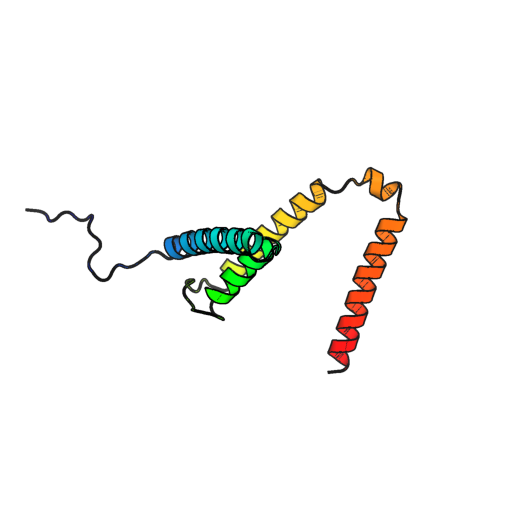 N . LYS A 1 87 ? -15.737 8.314 5.378 1.00 93.88 87 LYS A N 1
ATOM 674 C CA . LYS A 1 87 ? -16.737 7.237 5.481 1.00 93.88 87 LYS A CA 1
ATOM 675 C C . LYS A 1 87 ? -16.931 6.731 6.918 1.00 93.88 87 LYS A C 1
ATOM 677 O O . LYS A 1 87 ? -17.930 6.061 7.183 1.00 93.88 87 LYS A O 1
ATOM 682 N N . VAL A 1 88 ? -16.031 7.044 7.858 1.00 92.00 88 VAL A N 1
ATOM 683 C CA . VAL A 1 88 ? -16.160 6.622 9.264 1.00 92.00 88 VAL A CA 1
ATOM 684 C C . VAL A 1 88 ? -17.210 7.461 9.996 1.00 92.00 88 VAL A C 1
ATOM 686 O O . VAL A 1 88 ? -17.095 8.677 10.143 1.00 92.00 88 VAL A O 1
ATOM 689 N N . ASN A 1 89 ? -18.218 6.796 10.565 1.00 91.25 89 ASN A N 1
ATOM 690 C CA . ASN A 1 89 ? -19.211 7.451 11.413 1.00 91.25 89 ASN A CA 1
ATOM 691 C C . ASN A 1 89 ? -18.690 7.635 12.851 1.00 91.25 89 ASN A C 1
ATOM 693 O O . ASN A 1 89 ? -18.828 6.755 13.705 1.00 91.25 89 ASN A O 1
ATOM 697 N N . LEU A 1 90 ? -18.146 8.820 13.146 1.00 88.44 90 LEU A N 1
ATOM 698 C CA . LEU A 1 90 ? -17.608 9.151 14.474 1.00 88.44 90 LEU A CA 1
ATOM 699 C C . LEU A 1 90 ? -18.660 9.122 15.594 1.00 88.44 90 LEU A C 1
ATOM 701 O O . LEU A 1 90 ? -18.318 8.860 16.746 1.00 88.44 90 LEU A O 1
ATOM 705 N N . ARG A 1 91 ? -19.937 9.390 15.290 1.00 90.12 91 ARG A N 1
ATOM 706 C CA . ARG A 1 91 ? -21.010 9.335 16.301 1.00 90.12 91 ARG A CA 1
ATOM 707 C C . ARG A 1 91 ? -21.268 7.896 16.729 1.00 90.12 91 ARG A C 1
ATOM 709 O O . ARG A 1 91 ? -21.402 7.630 17.918 1.00 90.12 91 ARG A O 1
ATOM 716 N N . TRP A 1 92 ? -21.280 6.979 15.766 1.00 89.88 92 TRP A N 1
ATOM 717 C CA . TRP A 1 92 ? -21.427 5.554 16.039 1.00 89.88 92 TRP A CA 1
ATOM 718 C C . TRP A 1 92 ? -20.215 4.984 16.783 1.00 89.88 92 TRP A C 1
ATOM 720 O O . TRP A 1 92 ? -20.393 4.217 17.728 1.00 89.88 92 TRP A O 1
ATOM 730 N N . LEU A 1 93 ? -19.003 5.427 16.432 1.00 89.75 93 LEU A N 1
ATOM 731 C CA . LEU A 1 93 ? -17.779 5.031 17.133 1.00 89.75 93 LEU A CA 1
ATOM 732 C C . LEU A 1 93 ? -17.774 5.499 18.597 1.00 89.75 93 LEU A C 1
ATOM 734 O O . LEU A 1 93 ? -17.410 4.734 19.484 1.00 89.75 93 LEU A O 1
ATOM 738 N N . LYS A 1 94 ? -18.237 6.728 18.870 1.00 89.69 94 LYS A N 1
ATOM 739 C CA . LYS A 1 94 ? -18.404 7.230 20.246 1.00 89.69 94 LYS A CA 1
ATOM 740 C C . LYS A 1 94 ? -19.463 6.455 21.035 1.00 89.69 94 LYS A C 1
ATOM 742 O O . LYS A 1 94 ? -19.307 6.294 22.239 1.00 89.69 94 LYS A O 1
ATOM 747 N N . ALA A 1 95 ? -20.523 5.992 20.374 1.00 92.44 95 ALA A N 1
ATOM 748 C CA . ALA A 1 95 ? -21.566 5.185 21.006 1.00 92.44 95 ALA A CA 1
ATOM 749 C C . ALA A 1 95 ? -21.112 3.741 21.290 1.00 92.44 95 ALA A C 1
ATOM 751 O O . ALA A 1 95 ? -21.593 3.133 22.241 1.00 92.44 95 ALA A O 1
ATOM 752 N N . ASN A 1 96 ? -20.174 3.205 20.502 1.00 92.31 96 ASN A N 1
ATOM 753 C CA . ASN A 1 96 ? -19.641 1.848 20.644 1.00 92.31 96 ASN A CA 1
ATOM 754 C C . ASN A 1 96 ? -18.110 1.876 20.800 1.00 92.31 96 ASN A C 1
ATOM 756 O O . ASN A 1 96 ? -17.389 1.409 19.913 1.00 92.31 96 ASN A O 1
ATOM 760 N N . PRO A 1 97 ? -17.590 2.389 21.933 1.00 90.12 97 PRO A N 1
ATOM 761 C CA . PRO A 1 97 ? -16.149 2.528 22.143 1.00 90.12 97 PRO A CA 1
ATOM 762 C C . PRO A 1 97 ? -15.422 1.180 22.133 1.00 90.12 97 PRO A C 1
ATOM 764 O O . PRO A 1 97 ? -14.233 1.128 21.836 1.00 90.12 97 PRO A O 1
ATOM 767 N N . TRP A 1 98 ? -16.135 0.081 22.404 1.00 93.81 98 TRP A N 1
ATOM 768 C CA . TRP A 1 98 ? -15.579 -1.270 22.369 1.00 93.81 98 TRP A CA 1
ATOM 769 C C . TRP A 1 98 ? -14.907 -1.600 21.035 1.00 93.81 98 TRP A C 1
ATOM 771 O O . TRP A 1 98 ? -13.846 -2.207 21.029 1.00 93.81 98 TRP A O 1
ATOM 781 N N . ILE A 1 99 ? -15.460 -1.117 19.921 1.00 91.44 99 ILE A N 1
ATOM 782 C CA . ILE A 1 99 ? -14.914 -1.366 18.582 1.00 91.44 99 ILE A CA 1
ATOM 783 C C . ILE A 1 99 ? -13.574 -0.652 18.399 1.00 91.44 99 ILE A C 1
ATOM 785 O O . ILE A 1 99 ? -12.647 -1.208 17.819 1.00 91.44 99 ILE A O 1
ATOM 789 N N . ALA A 1 100 ? -13.436 0.555 18.957 1.00 90.69 100 ALA A N 1
ATOM 790 C CA . ALA A 1 100 ? -12.159 1.259 18.965 1.00 90.69 100 ALA A CA 1
ATOM 791 C C . ALA A 1 100 ? -11.112 0.502 19.796 1.00 90.69 100 ALA A C 1
ATOM 793 O O . ALA A 1 100 ? -9.974 0.355 19.355 1.00 90.69 100 ALA A O 1
ATOM 794 N N . TYR A 1 101 ? -11.499 -0.016 20.967 1.00 94.81 101 TYR A N 1
ATOM 795 C CA . TYR A 1 101 ? -10.604 -0.812 21.808 1.00 94.81 101 TYR A CA 1
ATOM 796 C C . TYR A 1 101 ? -10.182 -2.116 21.136 1.00 94.81 101 TYR A C 1
ATOM 798 O O . TYR A 1 101 ? -8.992 -2.421 21.133 1.00 94.81 101 TYR A O 1
ATOM 806 N N . THR A 1 102 ? -11.112 -2.868 20.541 1.00 95.12 102 THR A N 1
ATOM 807 C CA . THR A 1 102 ? -10.779 -4.124 19.854 1.00 95.12 102 THR A CA 1
ATOM 808 C C . THR A 1 102 ? -9.872 -3.872 18.660 1.00 95.12 102 THR A C 1
ATOM 810 O O . THR A 1 102 ? -8.859 -4.547 18.543 1.00 95.12 102 THR A O 1
ATOM 813 N N . SER A 1 103 ? -10.145 -2.855 17.836 1.00 93.62 103 SER A N 1
ATOM 814 C CA . SER A 1 103 ? -9.267 -2.514 16.709 1.00 93.62 103 SER A CA 1
ATOM 815 C C . SER A 1 103 ? -7.878 -2.054 17.160 1.00 93.62 103 SER A C 1
ATOM 817 O O . SER A 1 103 ? -6.882 -2.417 16.537 1.00 93.62 103 SER A O 1
ATOM 819 N N . LEU A 1 104 ? -7.784 -1.283 18.250 1.00 95.25 104 LEU A N 1
ATOM 820 C CA . LEU A 1 104 ? -6.497 -0.845 18.793 1.00 95.25 104 LEU A CA 1
ATOM 821 C C . LEU A 1 104 ? -5.699 -2.021 19.370 1.00 95.25 104 LEU A C 1
ATOM 823 O O . LEU A 1 104 ? -4.492 -2.109 19.148 1.00 95.25 104 LEU A O 1
ATOM 827 N N . LEU A 1 105 ? -6.370 -2.931 20.081 1.00 97.44 105 LEU A N 1
ATOM 828 C CA . LEU A 1 105 ? -5.753 -4.145 20.607 1.00 97.44 105 LEU A CA 1
ATOM 829 C C . LEU A 1 105 ? -5.322 -5.091 19.488 1.00 97.44 105 LEU A C 1
ATOM 831 O O . LEU A 1 105 ? -4.209 -5.594 19.549 1.00 97.44 105 LEU A O 1
ATOM 835 N N . GLU A 1 106 ? -6.141 -5.304 18.460 1.00 96.94 106 GLU A N 1
ATOM 836 C CA . GLU A 1 106 ? -5.781 -6.134 17.304 1.00 96.94 106 GLU A CA 1
ATOM 837 C C . GLU A 1 106 ? -4.570 -5.566 16.561 1.00 96.94 106 GLU A C 1
ATOM 839 O O . GLU A 1 106 ? -3.610 -6.295 16.299 1.00 96.94 106 GLU A O 1
ATOM 844 N N . ALA A 1 107 ? -4.570 -4.262 16.267 1.00 96.50 107 ALA A N 1
ATOM 845 C CA . ALA A 1 107 ? -3.443 -3.603 15.615 1.00 96.50 107 ALA A CA 1
ATOM 846 C C . ALA A 1 107 ? -2.173 -3.668 16.481 1.00 96.50 107 ALA A C 1
ATOM 848 O O . A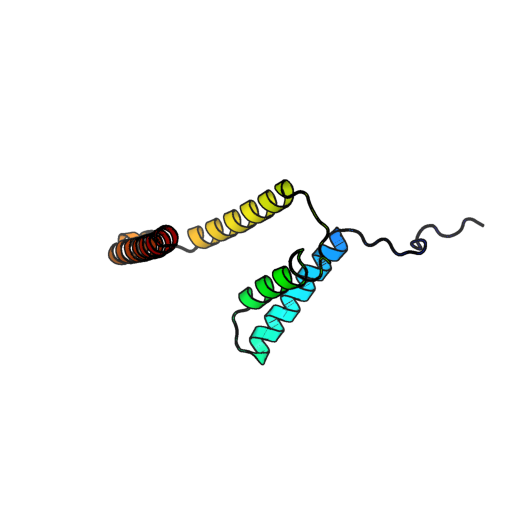LA A 1 107 ? -1.104 -4.028 15.984 1.00 96.50 107 ALA A O 1
ATOM 849 N N . GLY A 1 108 ? -2.290 -3.377 17.781 1.00 97.88 108 GLY A N 1
ATOM 850 C CA . GLY A 1 108 ? -1.178 -3.426 18.731 1.00 97.88 108 GLY A CA 1
ATOM 851 C C . GLY A 1 108 ? -0.626 -4.838 18.939 1.00 97.88 108 GLY A C 1
ATOM 852 O O . GLY A 1 108 ? 0.588 -5.025 18.943 1.00 97.88 108 GLY A O 1
ATOM 853 N N . ALA A 1 109 ? -1.495 -5.843 19.050 1.00 97.75 109 ALA A N 1
ATOM 854 C CA . ALA A 1 109 ? -1.104 -7.243 19.180 1.00 97.75 109 ALA A CA 1
ATOM 855 C C . ALA A 1 109 ? -0.435 -7.758 17.902 1.00 97.75 109 ALA A C 1
ATOM 857 O O . ALA A 1 109 ? 0.599 -8.416 17.984 1.00 97.75 109 ALA A O 1
ATOM 858 N N . THR A 1 110 ? -0.969 -7.410 16.727 1.00 97.25 110 THR A N 1
ATOM 859 C CA . THR A 1 110 ? -0.355 -7.756 15.434 1.00 97.25 110 THR A CA 1
ATOM 860 C C . THR A 1 110 ? 1.029 -7.124 15.307 1.00 97.25 110 THR A C 1
ATOM 862 O O . THR A 1 110 ? 1.984 -7.803 14.934 1.00 97.25 110 THR A O 1
ATOM 865 N N . PHE A 1 111 ? 1.166 -5.849 15.684 1.00 97.00 111 PHE A N 1
ATOM 866 C CA . PHE A 1 111 ? 2.457 -5.168 15.722 1.00 97.00 111 PHE A CA 1
ATOM 867 C C . PHE A 1 111 ? 3.438 -5.856 16.679 1.00 97.00 111 PHE A C 1
ATOM 869 O O . PHE A 1 111 ? 4.547 -6.185 16.271 1.00 97.00 111 PHE A O 1
ATOM 876 N N . ALA A 1 112 ? 3.033 -6.124 17.924 1.00 97.56 112 ALA A N 1
ATOM 877 C CA . ALA A 1 112 ? 3.886 -6.764 18.922 1.00 97.56 112 ALA A CA 1
ATOM 878 C C . ALA A 1 112 ? 4.312 -8.181 18.505 1.00 97.56 112 ALA A C 1
ATOM 880 O O . ALA A 1 112 ? 5.470 -8.550 18.691 1.00 97.56 112 ALA A O 1
ATOM 881 N N . ALA A 1 113 ? 3.404 -8.956 17.904 1.00 97.38 113 ALA A N 1
ATOM 882 C CA . ALA A 1 113 ? 3.693 -10.297 17.405 1.00 97.38 113 ALA A CA 1
ATOM 883 C C . ALA A 1 113 ? 4.718 -10.272 16.262 1.00 97.38 113 ALA A C 1
ATOM 885 O O . ALA A 1 113 ? 5.708 -11.002 16.311 1.00 97.38 113 ALA A O 1
ATOM 886 N N . LEU A 1 114 ? 4.520 -9.407 15.260 1.00 97.12 114 LEU A N 1
ATOM 887 C CA . LEU A 1 114 ? 5.462 -9.262 14.146 1.00 97.12 114 LEU A CA 1
ATOM 888 C C . LEU A 1 114 ? 6.810 -8.699 14.607 1.00 97.12 114 LEU A C 1
ATOM 890 O O . LEU A 1 114 ? 7.850 -9.180 14.167 1.00 97.12 114 LEU A O 1
ATOM 894 N N . PHE A 1 115 ? 6.804 -7.720 15.512 1.00 97.12 115 PHE A N 1
ATOM 895 C CA . PHE A 1 115 ? 8.019 -7.157 16.097 1.00 97.12 115 PHE A CA 1
ATOM 896 C C . PHE A 1 115 ? 8.805 -8.206 16.894 1.00 97.12 115 PHE A C 1
ATOM 898 O O . PHE A 1 115 ? 10.017 -8.320 16.731 1.00 97.12 115 PHE A O 1
ATOM 905 N N . GLY A 1 116 ? 8.121 -9.013 17.709 1.00 97.75 116 GLY A N 1
ATOM 906 C CA . GLY A 1 116 ? 8.737 -10.119 18.440 1.00 97.75 116 GLY A CA 1
ATOM 907 C C . GLY A 1 116 ? 9.332 -11.176 17.508 1.00 97.75 116 GLY A C 1
ATOM 908 O O . GLY A 1 116 ? 10.446 -11.633 17.744 1.00 97.75 116 GLY A O 1
ATOM 909 N N . LEU A 1 117 ? 8.631 -11.515 16.421 1.00 97.38 117 LEU A N 1
ATOM 910 C CA . LEU A 1 117 ? 9.139 -12.432 15.398 1.00 97.38 117 LEU A CA 1
ATOM 911 C C . LEU A 1 117 ? 10.382 -11.870 14.693 1.00 97.38 117 LEU A C 1
ATOM 913 O O . LEU A 1 117 ? 11.355 -12.594 14.518 1.00 97.38 117 LEU A O 1
ATOM 917 N N . LEU A 1 118 ? 10.376 -10.584 14.334 1.00 96.62 118 LEU A N 1
ATOM 918 C CA . LEU A 1 118 ? 11.521 -9.910 13.715 1.00 96.62 118 LEU A CA 1
ATOM 919 C C . LEU A 1 118 ? 12.735 -9.801 14.643 1.00 96.62 118 LEU A C 1
ATOM 921 O O . LEU A 1 118 ? 13.846 -9.831 14.143 1.00 96.62 118 LEU A O 1
ATOM 925 N N . MET A 1 119 ? 12.542 -9.662 15.958 1.00 95.69 119 MET A N 1
ATOM 926 C CA . MET A 1 119 ? 13.648 -9.655 16.930 1.00 95.69 119 MET A CA 1
ATOM 927 C C . MET A 1 119 ? 14.202 -11.053 17.230 1.00 95.69 119 MET A C 1
ATOM 929 O O . MET A 1 119 ? 15.297 -11.171 17.774 1.00 95.69 119 MET A O 1
ATOM 933 N N . TRP A 1 120 ? 13.422 -12.102 16.962 1.00 93.19 120 TRP A N 1
ATOM 934 C CA . TRP A 1 120 ? 13.856 -13.485 17.144 1.00 93.19 120 TRP A CA 1
ATOM 935 C C . TRP A 1 120 ? 14.777 -13.960 16.010 1.00 93.19 120 TRP A C 1
ATOM 937 O O . TRP A 1 120 ? 15.645 -14.801 16.249 1.00 93.19 120 TRP A O 1
ATOM 947 N N . PHE A 1 121 ? 14.558 -13.458 14.791 1.00 78.94 121 PHE A N 1
ATOM 948 C CA . PHE A 1 121 ? 15.429 -13.674 13.630 1.00 78.94 121 PHE A CA 1
ATOM 949 C C . PHE A 1 121 ? 16.649 -12.750 13.659 1.00 78.94 121 PHE A C 1
ATOM 951 O O . PHE A 1 121 ? 17.726 -13.226 13.235 1.00 78.94 121 PHE A O 1
#